Protein AF-A0A7W7ESN8-F1 (afdb_monomer_lite)

Radius of gyration: 16.11 Å; chains: 1; bounding box: 40×28×44 Å

Organism: NCBI:txid260085

Secondary structure (DSSP, 8-state):
-EEEETTSHHHHHHHHTEEEEEEEETTEEEEEEEEETTT--EEEEEEE-SSS-EEEEEEE-HHHHHHHHHH----STTSSHHHHHHHHHHHT-----SSTT-HHHHHHHHHHHHH-TT--HHHHHHHHTS-HHHHHHHHHS---

Sequence (144 aa):
MAVIGMGSQRDEEVLGSLDRVCDHGGRQWWLYLSRCINCQQFWMIAQEERVHDNYCMKRIDARVAAGIVTDAIWPEDFLDFASVLRLERESGQIAQFLDPNCHALVATAHDLSRERPDITFDEIGYLLGIIPSHAATLMALNPW

Foldseek 3Di:
DDKDAPPDPVVCVVVVQWDWDDALDDPLRQWGWIAGPPPRWIWIWGQDCQALRMIDIDTDDPVQVCCCVPPVDHDPQSPDVLNVLLVCLVVVSGDDDPPLQDLSLLLVLVVNCVVPVPDALPSSCSSRVHHSVSSVVSPPDDSD

Structure (mmCIF, N/CA/C/O backbone):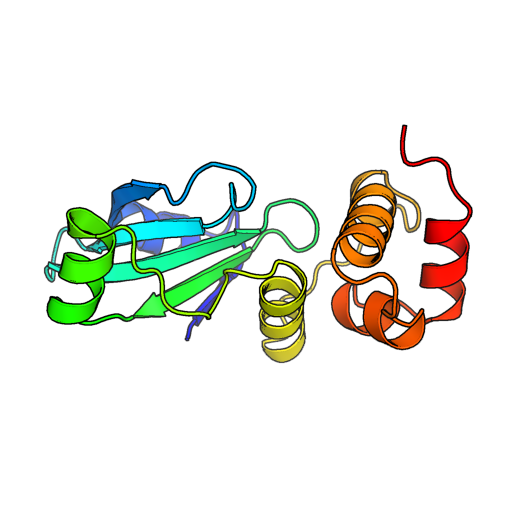
data_AF-A0A7W7ESN8-F1
#
_entry.id   AF-A0A7W7ESN8-F1
#
loop_
_atom_site.group_PDB
_atom_site.id
_atom_site.type_symbol
_atom_site.label_atom_id
_atom_site.label_alt_id
_atom_site.label_comp_id
_atom_site.label_asym_id
_atom_site.label_entity_id
_atom_site.label_seq_id
_atom_site.pdbx_PDB_ins_code
_atom_site.Cartn_x
_atom_site.Cartn_y
_atom_site.Cartn_z
_atom_site.occupancy
_atom_site.B_iso_or_equiv
_atom_site.auth_seq_id
_atom_site.auth_comp_id
_atom_site.auth_asym_id
_atom_site.auth_atom_id
_atom_site.pdbx_PDB_model_num
ATOM 1 N N . MET A 1 1 ? -8.286 10.588 2.677 1.00 88.62 1 MET A N 1
ATOM 2 C CA . MET A 1 1 ? -7.302 9.495 2.820 1.00 88.62 1 MET A CA 1
ATOM 3 C C . MET A 1 1 ? -6.000 10.089 3.318 1.00 88.62 1 MET A C 1
ATOM 5 O O . MET A 1 1 ? -5.842 11.301 3.220 1.00 88.62 1 MET A O 1
ATOM 9 N N . ALA A 1 2 ? -5.127 9.275 3.895 1.00 93.12 2 ALA A N 1
ATOM 10 C CA . ALA A 1 2 ? -3.784 9.676 4.297 1.00 93.12 2 ALA A CA 1
ATOM 11 C C . ALA A 1 2 ? -2.779 8.650 3.768 1.00 93.12 2 ALA A C 1
ATOM 13 O O . ALA A 1 2 ? -3.119 7.474 3.695 1.00 93.12 2 ALA A O 1
ATOM 14 N N . VAL A 1 3 ? -1.579 9.104 3.413 1.00 94.88 3 VAL A N 1
ATOM 15 C CA . VAL A 1 3 ? -0.439 8.246 3.071 1.00 94.88 3 VAL A CA 1
ATOM 16 C C . VAL A 1 3 ? 0.686 8.591 4.039 1.00 94.88 3 VAL A C 1
ATOM 18 O O . VAL A 1 3 ? 0.941 9.776 4.282 1.00 94.88 3 VAL A O 1
ATOM 21 N N . ILE A 1 4 ? 1.288 7.579 4.657 1.00 94.50 4 ILE A N 1
ATOM 22 C CA . ILE A 1 4 ? 2.356 7.733 5.647 1.00 94.50 4 ILE A CA 1
ATOM 23 C C . ILE A 1 4 ? 3.522 6.844 5.228 1.00 94.50 4 ILE A C 1
ATOM 25 O O . ILE A 1 4 ? 3.347 5.633 5.153 1.00 94.50 4 ILE A O 1
ATOM 29 N N . GLY A 1 5 ? 4.690 7.440 4.992 1.00 93.62 5 GLY A N 1
ATOM 30 C CA . GLY A 1 5 ? 5.912 6.687 4.713 1.00 93.62 5 GLY A CA 1
ATOM 31 C C . GLY A 1 5 ? 6.369 5.882 5.928 1.00 93.62 5 GLY A C 1
ATOM 32 O O . GLY A 1 5 ? 6.348 6.386 7.059 1.00 93.62 5 GLY A O 1
ATOM 33 N N . MET A 1 6 ? 6.768 4.642 5.676 1.00 94.19 6 MET A N 1
ATOM 34 C CA . MET A 1 6 ? 7.262 3.705 6.676 1.00 94.19 6 MET A CA 1
ATOM 35 C C . MET A 1 6 ? 8.614 4.140 7.246 1.00 94.19 6 MET A C 1
ATOM 37 O O . MET A 1 6 ? 9.413 4.799 6.577 1.00 94.19 6 MET A O 1
ATOM 41 N N . GLY A 1 7 ? 8.886 3.744 8.491 1.00 89.62 7 GLY A N 1
ATOM 42 C CA . GLY A 1 7 ? 10.175 3.975 9.149 1.00 89.62 7 GLY A CA 1
ATOM 43 C C . GLY A 1 7 ? 10.404 5.431 9.562 1.00 89.62 7 GLY A C 1
ATOM 44 O O . GLY A 1 7 ? 11.546 5.884 9.663 1.00 89.62 7 GLY A O 1
ATOM 45 N N . SER A 1 8 ? 9.325 6.182 9.788 1.00 87.06 8 SER A N 1
ATOM 46 C CA . SER A 1 8 ? 9.371 7.571 10.239 1.00 87.06 8 SER A CA 1
ATOM 47 C C . SER A 1 8 ? 8.800 7.664 11.648 1.00 87.06 8 SER A C 1
ATOM 49 O O . SER A 1 8 ? 7.828 7.010 11.956 1.00 87.06 8 SER A O 1
ATOM 51 N N . GLN A 1 9 ? 9.272 8.556 12.518 1.00 90.88 9 GLN A N 1
ATOM 52 C CA . GLN A 1 9 ? 8.662 8.680 13.860 1.00 90.88 9 GLN A CA 1
ATOM 53 C C . GLN A 1 9 ? 7.116 8.814 13.822 1.00 90.88 9 GLN A C 1
ATOM 55 O O . GLN A 1 9 ? 6.401 8.349 14.706 1.00 90.88 9 GLN A O 1
ATOM 60 N N . ARG A 1 10 ? 6.589 9.416 12.750 1.00 90.38 10 ARG A N 1
ATOM 61 C CA . ARG A 1 10 ? 5.156 9.555 12.516 1.00 90.38 10 ARG A CA 1
ATOM 62 C C . ARG A 1 10 ? 4.432 8.224 12.275 1.00 90.38 10 ARG A C 1
ATOM 64 O O . ARG A 1 10 ? 3.282 8.119 12.698 1.00 90.38 10 ARG A O 1
ATOM 71 N N . ASP A 1 11 ? 5.021 7.260 11.566 1.00 92.81 11 ASP A N 1
ATOM 72 C CA . ASP A 1 11 ? 4.358 5.971 11.325 1.00 92.81 11 ASP A CA 1
ATOM 73 C C . ASP A 1 11 ? 4.276 5.153 12.616 1.00 92.81 11 ASP A C 1
ATOM 75 O O . ASP A 1 11 ? 3.192 4.674 12.948 1.00 92.81 11 ASP A O 1
ATOM 79 N N . GLU A 1 12 ? 5.350 5.128 13.407 1.00 93.12 12 GLU A N 1
ATOM 80 C CA . GLU A 1 12 ? 5.374 4.524 14.744 1.00 93.12 12 GLU A CA 1
ATOM 81 C C . GLU A 1 12 ? 4.291 5.109 15.664 1.00 93.12 12 GLU A C 1
ATOM 83 O O . GLU A 1 12 ? 3.525 4.366 16.281 1.00 93.12 12 GLU A O 1
ATOM 88 N N . GLU A 1 13 ? 4.176 6.440 15.731 1.00 94.31 13 GLU A N 1
ATOM 89 C CA . GLU A 1 13 ? 3.173 7.121 16.559 1.00 94.31 13 GLU A CA 1
ATOM 90 C C . GLU A 1 13 ? 1.740 6.818 16.103 1.00 94.31 13 GLU A C 1
ATOM 92 O O . GLU A 1 13 ? 0.861 6.532 16.922 1.00 94.31 13 GLU A O 1
ATOM 97 N N . VAL A 1 14 ? 1.483 6.889 14.792 1.00 95.12 14 VAL A N 1
ATOM 98 C CA . VAL A 1 14 ? 0.140 6.662 14.251 1.00 95.12 14 VAL A CA 1
ATOM 99 C C . VAL A 1 14 ? -0.249 5.201 14.408 1.00 95.12 14 VAL A C 1
ATOM 101 O O . VAL A 1 14 ? -1.312 4.929 14.964 1.00 95.12 14 VAL A O 1
ATOM 104 N N . LEU A 1 15 ? 0.580 4.264 13.958 1.00 95.12 15 LEU A N 1
ATOM 105 C CA . LEU A 1 15 ? 0.253 2.840 13.980 1.00 95.12 15 LEU A CA 1
ATOM 106 C C . LEU A 1 15 ? 0.296 2.249 15.385 1.00 95.12 15 LEU A C 1
ATOM 108 O O . LEU A 1 15 ? -0.537 1.403 15.694 1.00 95.12 15 LEU A O 1
ATOM 112 N N . GLY A 1 16 ? 1.164 2.749 16.267 1.00 96.31 16 GLY A N 1
ATOM 113 C CA . GLY A 1 16 ? 1.171 2.377 17.683 1.00 96.31 16 GLY A CA 1
ATOM 114 C C . GLY A 1 16 ? -0.123 2.743 18.420 1.00 96.31 16 GLY A C 1
ATOM 115 O O . GLY A 1 16 ? -0.417 2.178 19.471 1.00 96.31 16 GLY A O 1
ATOM 116 N N . SER A 1 17 ? -0.933 3.652 17.865 1.00 97.06 17 SER A N 1
ATOM 117 C CA . SER A 1 17 ? -2.263 3.992 18.388 1.00 97.06 17 SER A CA 1
ATOM 118 C C . SER A 1 17 ? -3.399 3.114 17.841 1.00 97.06 17 SER A C 1
ATOM 120 O O . SER A 1 17 ? -4.568 3.351 18.170 1.00 97.06 17 SER A O 1
ATOM 122 N N . LEU A 1 18 ? -3.098 2.137 16.979 1.00 98.19 18 LEU A N 1
ATOM 123 C CA . LEU A 1 18 ? -4.082 1.325 16.266 1.00 98.19 18 LEU A CA 1
ATOM 124 C C . LEU A 1 18 ? -3.960 -0.158 16.630 1.00 98.19 18 LEU A C 1
ATOM 126 O O . LEU A 1 18 ? -2.927 -0.780 16.409 1.00 98.19 18 LEU A O 1
ATOM 130 N N . ASP A 1 19 ? -5.066 -0.755 17.065 1.00 98.19 19 ASP A N 1
ATOM 131 C CA . ASP A 1 19 ? -5.188 -2.206 17.184 1.00 98.19 19 ASP A CA 1
ATOM 132 C C . ASP A 1 19 ? -5.635 -2.800 15.846 1.00 98.19 19 ASP A C 1
ATOM 134 O O . ASP A 1 19 ? -6.626 -2.348 15.258 1.00 98.19 19 ASP A O 1
ATOM 138 N N . ARG A 1 20 ? -4.938 -3.840 15.376 1.00 97.56 20 ARG A N 1
ATOM 139 C CA . ARG A 1 20 ? -5.343 -4.624 14.199 1.00 97.56 20 ARG A CA 1
ATOM 140 C C . ARG A 1 20 ? -6.574 -5.462 14.553 1.00 97.56 20 ARG A C 1
ATOM 142 O O . ARG A 1 20 ? -6.560 -6.208 15.528 1.00 97.56 20 ARG A O 1
ATOM 149 N N . VAL A 1 21 ? -7.650 -5.300 13.786 1.00 97.88 21 VAL A N 1
ATOM 150 C CA . VAL A 1 21 ? -8.948 -5.957 14.020 1.00 97.88 21 VAL A CA 1
ATOM 151 C C . VAL A 1 21 ? -9.052 -7.237 13.204 1.00 97.88 21 VAL A C 1
ATOM 153 O O . VAL A 1 21 ? -9.335 -8.297 13.756 1.00 97.88 21 VAL A O 1
ATOM 156 N N . CYS A 1 22 ? -8.830 -7.141 11.895 1.00 97.38 22 CYS A N 1
ATOM 157 C CA . CYS A 1 22 ? -8.793 -8.292 11.005 1.00 97.38 22 CYS A CA 1
ATOM 158 C C . CYS A 1 22 ? -7.981 -7.989 9.747 1.00 97.38 22 CYS A C 1
ATOM 160 O O . CYS A 1 22 ? -7.865 -6.841 9.315 1.00 97.38 22 CYS A O 1
ATOM 162 N N . ASP A 1 23 ? -7.452 -9.050 9.155 1.00 96.88 23 ASP A N 1
ATOM 163 C CA . ASP A 1 23 ? -6.806 -9.030 7.851 1.00 96.88 23 ASP A CA 1
ATOM 164 C C . ASP A 1 23 ? -7.822 -9.317 6.757 1.00 96.88 23 ASP A C 1
ATOM 166 O O . ASP A 1 23 ? -8.734 -10.121 6.958 1.00 96.88 23 ASP A O 1
ATOM 170 N N . HIS A 1 24 ? -7.636 -8.723 5.578 1.00 95.50 24 HIS A N 1
ATOM 171 C CA . HIS A 1 24 ? -8.331 -9.212 4.392 1.00 95.50 24 HIS A CA 1
ATOM 172 C C . HIS A 1 24 ? -7.873 -10.644 4.075 1.00 95.50 24 HIS A C 1
ATOM 174 O O . HIS A 1 24 ? -8.685 -11.535 3.827 1.00 95.50 24 HIS A O 1
ATOM 180 N N . GLY A 1 25 ? -6.556 -10.874 4.114 1.00 85.44 25 GLY A N 1
ATOM 181 C CA . GLY A 1 25 ? -5.943 -12.158 3.784 1.00 85.44 25 GLY A CA 1
ATOM 182 C C . GLY A 1 25 ? -6.051 -12.517 2.297 1.00 85.44 25 GLY A C 1
ATOM 183 O O . GLY A 1 25 ? -6.464 -11.719 1.452 1.00 85.44 25 GLY A O 1
ATOM 184 N N . GLY A 1 26 ? -5.657 -13.747 1.959 1.00 86.81 26 GLY A N 1
ATOM 185 C CA . GLY A 1 26 ? -5.689 -14.240 0.582 1.00 86.81 26 GLY A CA 1
ATOM 186 C C . GLY A 1 26 ? -4.686 -13.521 -0.322 1.00 86.81 26 GLY A C 1
ATOM 187 O O . GLY A 1 26 ? -3.498 -13.468 -0.015 1.00 86.81 26 GLY A O 1
ATOM 188 N N . ARG A 1 27 ? -5.159 -13.010 -1.465 1.00 86.06 27 ARG A N 1
ATOM 189 C CA . ARG A 1 27 ? -4.308 -12.321 -2.449 1.00 86.06 27 ARG A CA 1
ATOM 190 C C . ARG A 1 27 ? -4.021 -10.866 -2.078 1.00 86.06 27 ARG A C 1
ATOM 192 O O . ARG A 1 27 ? -2.984 -10.361 -2.482 1.00 86.06 27 ARG A O 1
ATOM 199 N N . GLN A 1 28 ? -4.886 -10.237 -1.284 1.00 92.12 28 GLN A N 1
ATOM 200 C CA . GLN A 1 28 ? -4.744 -8.862 -0.800 1.00 92.12 28 GLN A CA 1
ATOM 201 C C . GLN A 1 28 ? -4.056 -8.845 0.571 1.00 92.12 28 GLN A C 1
ATOM 203 O O . GLN A 1 28 ? -4.599 -8.362 1.563 1.00 92.12 28 GLN A O 1
ATOM 208 N N . TRP A 1 29 ? -2.855 -9.418 0.641 1.00 88.94 29 TRP A N 1
ATOM 209 C CA . TRP A 1 29 ? -2.076 -9.532 1.882 1.00 88.94 29 TRP A CA 1
ATOM 210 C C . TRP A 1 29 ? -1.711 -8.170 2.498 1.00 88.94 29 TRP A C 1
ATOM 212 O O . TRP A 1 29 ? -1.457 -8.088 3.696 1.00 88.94 29 TRP A O 1
ATOM 222 N N . TRP A 1 30 ? -1.731 -7.106 1.694 1.00 94.50 30 TRP A N 1
ATOM 223 C CA . TRP A 1 30 ? -1.460 -5.732 2.113 1.00 94.50 30 TRP A CA 1
ATOM 224 C C . TRP A 1 30 ? -2.623 -5.075 2.870 1.00 94.50 30 TRP A C 1
ATOM 226 O O . TRP A 1 30 ? -2.416 -4.049 3.510 1.00 94.50 30 TRP A O 1
ATOM 236 N N . LEU A 1 31 ? -3.848 -5.608 2.789 1.00 97.50 31 LEU A N 1
ATOM 237 C CA . LEU A 1 31 ? -5.059 -4.929 3.258 1.00 97.50 31 LEU A CA 1
ATOM 238 C C . LEU A 1 31 ? -5.543 -5.462 4.611 1.00 97.50 31 LEU A C 1
ATOM 240 O O . LEU A 1 31 ? -5.735 -6.665 4.800 1.00 97.50 31 LEU A O 1
ATOM 244 N N . TYR A 1 32 ? -5.804 -4.552 5.547 1.00 98.12 32 TYR A N 1
ATOM 245 C CA . TYR A 1 32 ? -6.354 -4.885 6.858 1.00 98.12 32 TYR A CA 1
ATOM 246 C C . TYR A 1 32 ? -7.217 -3.763 7.447 1.00 98.12 32 TYR A C 1
ATOM 248 O O . TYR A 1 32 ? -7.211 -2.611 7.002 1.00 98.12 32 TYR A O 1
ATOM 256 N N . LEU A 1 33 ? -7.991 -4.127 8.467 1.00 98.50 33 LEU A N 1
ATOM 257 C CA . LEU A 1 33 ? -8.807 -3.234 9.274 1.00 98.50 33 LEU A CA 1
ATOM 258 C C . LEU A 1 33 ? -8.130 -3.028 10.627 1.00 98.50 33 LEU A C 1
ATOM 260 O O . LEU A 1 33 ? -7.783 -3.992 11.311 1.00 98.50 33 LEU A O 1
ATOM 264 N N . SER A 1 34 ? -8.050 -1.775 11.058 1.00 98.62 34 SER A N 1
ATOM 265 C CA . SER A 1 34 ? -7.610 -1.403 12.399 1.00 98.62 34 SER A CA 1
ATOM 266 C C . SER A 1 34 ? -8.587 -0.459 13.087 1.00 98.62 34 SER A C 1
ATOM 268 O O . SER A 1 34 ? -9.419 0.199 12.456 1.00 98.62 34 SER A O 1
ATOM 270 N N . ARG A 1 35 ? -8.466 -0.360 14.410 1.00 98.50 35 ARG A N 1
ATOM 271 C CA . ARG A 1 35 ? -9.239 0.552 15.252 1.00 98.50 35 ARG A CA 1
ATOM 272 C C . ARG A 1 35 ? -8.313 1.318 16.185 1.00 98.50 35 ARG A C 1
ATOM 274 O O . ARG A 1 35 ? -7.485 0.725 16.862 1.00 98.50 35 ARG A O 1
ATOM 281 N N . CYS A 1 36 ? -8.486 2.633 16.262 1.00 98.06 36 CYS A N 1
ATOM 282 C CA . CYS A 1 36 ? -7.721 3.453 17.194 1.00 98.06 36 CYS A CA 1
ATOM 283 C C . CYS A 1 36 ? -8.096 3.147 18.646 1.00 98.06 36 CYS A C 1
ATOM 285 O O . CYS A 1 36 ? -9.274 3.193 19.006 1.00 98.06 36 CYS A O 1
ATOM 287 N N . ILE A 1 37 ? -7.094 2.906 19.489 1.00 97.94 37 ILE A N 1
ATOM 288 C CA . ILE A 1 37 ? -7.285 2.562 20.902 1.00 97.94 37 ILE A CA 1
ATOM 289 C C . ILE A 1 37 ? -7.850 3.739 21.708 1.00 97.94 37 ILE A C 1
ATOM 291 O O . ILE A 1 37 ? -8.645 3.542 22.625 1.00 97.94 37 ILE A O 1
ATOM 295 N N . ASN A 1 38 ? -7.518 4.977 21.328 1.00 96.69 38 ASN A N 1
ATOM 296 C CA . ASN A 1 38 ? -7.938 6.175 22.055 1.00 96.69 38 ASN A CA 1
ATOM 297 C C . ASN A 1 38 ? -9.341 6.645 21.655 1.00 96.69 38 ASN A C 1
ATOM 299 O O . ASN A 1 38 ? -10.176 6.894 22.520 1.00 96.69 38 ASN A O 1
ATOM 303 N N . CYS A 1 39 ? -9.610 6.790 20.352 1.00 96.69 39 CYS A N 1
ATOM 304 C CA . CYS A 1 39 ? -10.857 7.393 19.862 1.00 96.69 39 CYS A CA 1
ATOM 305 C C . CYS A 1 39 ? -11.837 6.399 19.229 1.00 96.69 39 CYS A C 1
ATOM 307 O O . CYS A 1 39 ? -12.907 6.810 18.788 1.00 96.69 39 CYS A O 1
ATOM 309 N N . GLN A 1 40 ? -11.487 5.109 19.167 1.00 97.81 40 GLN A N 1
ATOM 310 C CA . GLN A 1 40 ? -12.313 4.036 18.596 1.00 97.81 40 GLN A CA 1
ATOM 311 C C . GLN A 1 40 ? -12.633 4.196 17.097 1.00 97.81 40 GLN A C 1
ATOM 313 O O . GLN A 1 40 ? -13.458 3.466 16.553 1.00 97.81 40 GLN A O 1
ATOM 318 N N . GLN A 1 41 ? -11.957 5.117 16.403 1.00 98.19 41 GLN A N 1
ATOM 319 C CA . GLN A 1 41 ? -12.092 5.307 14.962 1.00 98.19 41 GLN A CA 1
ATOM 320 C C . GLN A 1 41 ? -11.544 4.096 14.196 1.00 98.19 41 GLN A C 1
ATOM 322 O O . GLN A 1 41 ? -10.396 3.703 14.404 1.00 98.19 41 GLN A O 1
ATOM 327 N N . PHE A 1 42 ? -12.337 3.562 13.265 1.00 98.56 42 PHE A N 1
ATOM 328 C CA . PHE A 1 42 ? -11.911 2.511 12.343 1.00 98.56 42 PHE A CA 1
ATOM 329 C C . PHE A 1 42 ? -11.154 3.068 11.137 1.00 98.56 42 PHE A C 1
ATOM 331 O O . PHE A 1 42 ? -11.485 4.136 10.602 1.00 98.56 42 PHE A O 1
ATOM 338 N N . TRP A 1 43 ? -10.156 2.307 10.707 1.00 98.44 43 TRP A N 1
ATOM 339 C CA . TRP A 1 43 ? -9.290 2.605 9.580 1.00 98.44 43 TRP A CA 1
ATOM 340 C C . TRP A 1 43 ? -9.101 1.356 8.738 1.00 98.44 43 TRP A C 1
ATOM 342 O O . TRP A 1 43 ? -8.695 0.318 9.247 1.00 98.44 43 TRP A O 1
ATOM 352 N N . MET A 1 44 ? -9.360 1.484 7.446 1.00 98.12 44 MET A N 1
ATOM 353 C CA . MET A 1 44 ? -8.878 0.536 6.458 1.00 98.12 44 MET A CA 1
ATOM 354 C C . MET A 1 44 ? -7.465 0.955 6.055 1.00 98.12 44 MET A C 1
ATOM 356 O O . MET A 1 44 ? -7.231 2.147 5.817 1.00 98.12 44 MET A O 1
ATOM 360 N N . ILE A 1 45 ? -6.534 0.007 6.034 1.00 98.25 45 ILE A N 1
ATOM 361 C CA . ILE A 1 45 ? -5.114 0.275 5.812 1.00 98.25 45 ILE A CA 1
ATOM 362 C C . ILE A 1 45 ? -4.577 -0.693 4.763 1.00 98.25 45 ILE A C 1
ATOM 364 O O . ILE A 1 45 ? -4.733 -1.904 4.901 1.00 98.25 45 ILE A O 1
ATOM 368 N N . ALA A 1 46 ? -3.946 -0.139 3.731 1.00 97.56 46 ALA A N 1
ATOM 369 C CA . ALA A 1 46 ? -3.058 -0.863 2.837 1.00 97.56 46 ALA A CA 1
ATOM 370 C C . ALA A 1 46 ? -1.606 -0.602 3.244 1.00 97.56 46 ALA A C 1
ATOM 372 O O . ALA A 1 46 ? -1.183 0.552 3.307 1.00 97.56 46 ALA A O 1
ATOM 373 N N . GLN A 1 47 ? -0.876 -1.673 3.532 1.00 96.25 47 GLN A N 1
ATOM 374 C CA . GLN A 1 47 ? 0.560 -1.684 3.791 1.00 96.25 47 GLN A CA 1
ATOM 375 C C . GLN A 1 47 ? 1.286 -2.072 2.504 1.00 96.25 47 GLN A C 1
ATOM 377 O O . GLN A 1 47 ? 1.308 -3.241 2.122 1.00 96.25 47 GLN A O 1
ATOM 382 N N . GLU A 1 48 ? 1.852 -1.081 1.827 1.00 94.50 48 GLU A N 1
ATOM 383 C CA . GLU A 1 48 ? 2.684 -1.260 0.643 1.00 94.50 48 GLU A CA 1
ATOM 384 C C . GLU A 1 48 ? 4.151 -1.212 1.083 1.00 94.50 48 GLU A C 1
ATOM 386 O O . GLU A 1 48 ? 4.682 -0.153 1.379 1.00 94.50 48 GLU A O 1
ATOM 391 N N . GLU A 1 49 ? 4.790 -2.373 1.198 1.00 92.25 49 GLU A N 1
ATOM 392 C CA . GLU A 1 49 ? 6.179 -2.519 1.681 1.00 92.25 49 GLU A CA 1
ATOM 393 C C . GLU A 1 49 ? 7.126 -3.056 0.598 1.00 92.25 49 GLU A C 1
ATOM 395 O O . GLU A 1 49 ? 8.179 -3.628 0.885 1.00 92.25 49 GLU A O 1
ATOM 400 N N . ARG A 1 50 ? 6.697 -3.002 -0.667 1.00 90.94 50 ARG A N 1
ATOM 401 C CA . ARG A 1 50 ? 7.449 -3.572 -1.783 1.00 90.94 50 ARG A CA 1
ATOM 402 C C . ARG A 1 50 ? 8.095 -2.483 -2.623 1.00 90.94 50 ARG A C 1
ATOM 404 O O . ARG A 1 50 ? 9.223 -2.681 -3.070 1.00 90.94 50 ARG A O 1
ATOM 411 N N . VAL A 1 51 ? 7.395 -1.382 -2.890 1.00 92.94 51 VAL A N 1
ATOM 412 C CA . VAL A 1 51 ? 7.840 -0.375 -3.859 1.00 92.94 51 VAL A CA 1
ATOM 413 C C . VA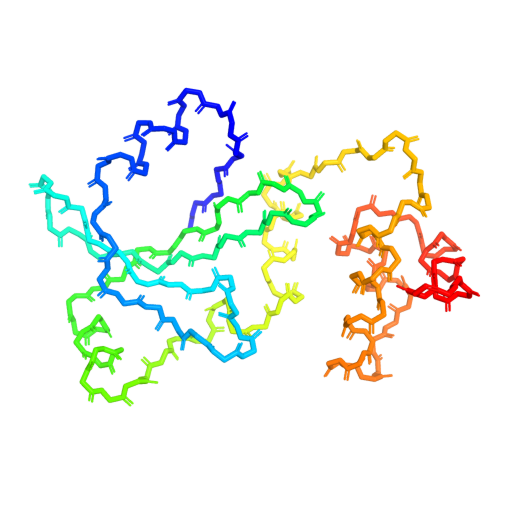L A 1 51 ? 8.161 0.964 -3.208 1.00 92.94 51 VAL A C 1
ATOM 415 O O . VAL A 1 51 ? 9.229 1.523 -3.441 1.00 92.94 51 VAL A O 1
ATOM 418 N N . HIS A 1 52 ? 7.233 1.530 -2.459 1.00 93.00 52 HIS A N 1
ATOM 419 C CA . HIS A 1 52 ? 7.316 2.882 -1.931 1.00 93.00 52 HIS A CA 1
ATOM 420 C C . HIS A 1 52 ? 7.369 2.941 -0.407 1.00 93.00 52 HIS A C 1
ATOM 422 O O . HIS A 1 52 ? 7.644 4.022 0.112 1.00 93.00 52 HIS A O 1
ATOM 428 N N . ASP A 1 53 ? 7.177 1.810 0.278 1.00 93.81 53 ASP A N 1
ATOM 429 C CA . ASP A 1 53 ? 7.245 1.702 1.736 1.00 93.81 53 ASP A CA 1
ATOM 430 C C . ASP A 1 53 ? 6.276 2.696 2.394 1.00 93.81 53 ASP A C 1
ATOM 432 O O . ASP A 1 53 ? 6.669 3.627 3.098 1.00 93.81 53 ASP A O 1
ATOM 436 N N . ASN A 1 54 ? 4.979 2.519 2.140 1.00 96.19 54 ASN A N 1
ATOM 437 C CA . ASN A 1 54 ? 3.908 3.411 2.571 1.00 96.19 54 ASN A CA 1
ATOM 438 C C . ASN A 1 54 ? 2.714 2.682 3.204 1.00 96.19 54 ASN A C 1
ATOM 440 O O . ASN A 1 54 ? 2.278 1.611 2.786 1.00 96.19 54 ASN A O 1
ATOM 444 N N . TYR A 1 55 ? 2.082 3.353 4.164 1.00 97.12 55 TYR A N 1
ATOM 445 C CA . TYR A 1 55 ? 0.741 3.030 4.634 1.00 97.12 55 TYR A CA 1
ATOM 446 C C . TYR A 1 55 ? -0.287 3.955 3.990 1.00 97.12 55 TYR A C 1
ATOM 448 O O . TYR A 1 55 ? -0.341 5.154 4.281 1.00 97.12 55 TYR A O 1
ATOM 456 N N . CYS A 1 56 ? -1.170 3.388 3.176 1.00 97.31 56 CYS A N 1
ATOM 457 C CA . CYS A 1 56 ? -2.347 4.060 2.648 1.00 97.31 56 CYS A CA 1
ATOM 458 C C . CYS A 1 56 ? -3.543 3.844 3.585 1.00 97.31 56 CYS A C 1
ATOM 460 O O . CYS A 1 56 ? -3.981 2.722 3.815 1.00 97.31 56 CYS A O 1
ATOM 462 N N . MET A 1 57 ? -4.109 4.925 4.124 1.00 97.25 57 MET A N 1
ATOM 463 C CA . MET A 1 57 ? -5.122 4.872 5.179 1.00 97.25 57 MET A CA 1
ATOM 464 C C . MET A 1 57 ? -6.429 5.560 4.778 1.00 97.25 57 MET A C 1
ATOM 466 O O . MET A 1 57 ? -6.468 6.733 4.371 1.00 97.25 57 MET A O 1
ATOM 470 N N . LYS A 1 58 ? -7.542 4.858 4.995 1.00 97.62 58 LYS A N 1
ATOM 471 C CA . LYS A 1 58 ? -8.899 5.378 4.820 1.00 97.62 58 LYS A CA 1
ATOM 472 C C . LYS A 1 58 ? -9.691 5.251 6.114 1.00 97.62 58 LYS A C 1
ATOM 474 O O . LYS A 1 58 ? -9.881 4.166 6.651 1.00 97.62 58 LYS A O 1
ATOM 479 N N . ARG A 1 59 ? -10.192 6.385 6.601 1.00 97.56 59 ARG A N 1
ATOM 480 C CA . ARG A 1 59 ? -1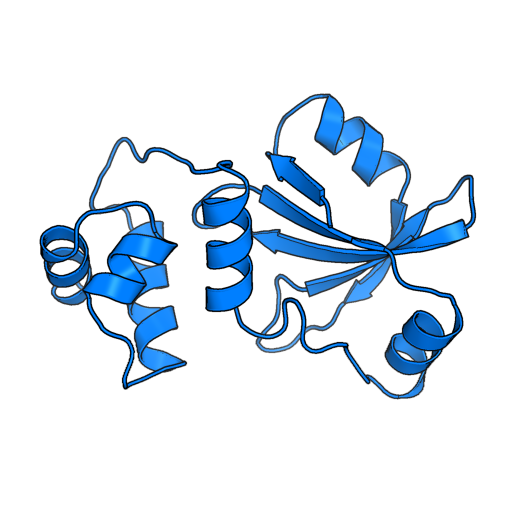1.136 6.419 7.717 1.00 97.56 59 ARG A CA 1
ATOM 481 C C . ARG A 1 59 ? -12.467 5.827 7.258 1.00 97.56 59 ARG A C 1
ATOM 483 O O . ARG A 1 59 ? -12.987 6.267 6.234 1.00 97.56 59 ARG A O 1
ATOM 490 N N . ILE A 1 60 ? -13.017 4.891 8.021 1.00 98.12 60 ILE A N 1
ATOM 491 C CA . ILE A 1 60 ? -14.324 4.279 7.745 1.00 98.12 60 ILE A CA 1
ATOM 492 C C . ILE A 1 60 ? -15.205 4.327 8.992 1.00 98.12 60 ILE A C 1
ATOM 494 O O . ILE A 1 60 ? -14.704 4.388 10.114 1.00 98.12 60 ILE A O 1
ATOM 498 N N . ASP A 1 61 ? -16.520 4.366 8.813 1.00 98.06 61 ASP A N 1
ATOM 499 C CA . ASP A 1 61 ? -17.441 4.375 9.947 1.00 98.06 61 ASP A CA 1
ATOM 500 C C . ASP A 1 61 ? -17.658 2.964 10.527 1.00 98.06 61 ASP A C 1
ATOM 502 O O . ASP A 1 61 ? -17.229 1.950 9.970 1.00 98.06 61 ASP A O 1
ATOM 506 N N . ALA A 1 62 ? -18.335 2.905 11.675 1.00 97.75 62 ALA A N 1
ATOM 507 C CA . ALA A 1 62 ? -18.616 1.650 12.364 1.00 97.75 62 ALA A CA 1
ATOM 508 C C . ALA A 1 62 ? -19.538 0.708 11.567 1.00 97.75 62 ALA A C 1
ATOM 510 O O . ALA A 1 62 ? -19.464 -0.503 11.756 1.00 97.75 62 ALA A O 1
ATOM 511 N N . ARG A 1 63 ? -20.394 1.234 10.678 1.00 97.94 63 ARG A N 1
ATOM 512 C CA . ARG A 1 63 ? -21.284 0.418 9.840 1.00 97.94 63 ARG A CA 1
ATOM 513 C C . ARG A 1 63 ? -20.482 -0.308 8.764 1.00 97.94 63 ARG A C 1
ATOM 515 O O . ARG A 1 63 ? -20.700 -1.496 8.555 1.00 97.94 63 ARG A O 1
ATOM 522 N N . VAL A 1 64 ? -19.554 0.389 8.111 1.00 98.12 64 VAL A N 1
ATOM 523 C CA . VAL A 1 64 ? -18.638 -0.206 7.130 1.00 98.12 64 VAL A CA 1
ATOM 524 C C . VAL A 1 64 ? -17.730 -1.230 7.808 1.00 98.12 64 VAL A C 1
ATOM 526 O O . VAL A 1 64 ? -17.616 -2.352 7.326 1.00 98.12 64 VAL A O 1
ATOM 529 N N . ALA A 1 65 ? -17.145 -0.887 8.960 1.00 98.19 65 ALA A N 1
ATOM 530 C CA . ALA A 1 65 ? -16.306 -1.814 9.719 1.00 98.19 65 ALA A CA 1
ATOM 531 C C . ALA A 1 65 ? -17.068 -3.079 10.147 1.00 98.19 65 ALA A C 1
ATOM 533 O O . ALA A 1 65 ? -16.523 -4.176 10.058 1.00 98.19 65 ALA A O 1
ATOM 534 N N . ALA A 1 66 ? -18.332 -2.941 10.564 1.00 98.00 66 ALA A N 1
ATOM 535 C CA . ALA A 1 66 ? -19.173 -4.089 10.880 1.00 98.00 66 ALA A CA 1
ATOM 536 C C . ALA A 1 66 ? -19.331 -5.013 9.666 1.00 98.00 66 ALA A C 1
ATOM 538 O O . ALA A 1 66 ? -19.052 -6.195 9.805 1.00 98.00 66 ALA A O 1
ATOM 539 N N . GLY A 1 67 ? -19.662 -4.481 8.482 1.00 97.94 67 GLY A N 1
ATOM 540 C CA . GLY A 1 67 ? -19.798 -5.283 7.257 1.00 97.94 67 GLY A CA 1
ATOM 541 C C . GLY A 1 67 ? -18.512 -6.006 6.834 1.00 97.94 67 GLY A C 1
ATOM 542 O O . GLY A 1 67 ? -18.575 -7.136 6.352 1.00 97.94 67 GLY A O 1
ATOM 543 N N . ILE A 1 68 ? -17.341 -5.407 7.074 1.00 97.50 68 ILE A N 1
ATOM 544 C CA . ILE A 1 68 ? -16.050 -6.087 6.878 1.00 97.50 68 ILE A CA 1
ATOM 545 C C . ILE A 1 68 ? -15.933 -7.289 7.823 1.00 97.50 68 ILE A C 1
ATOM 547 O O . ILE A 1 68 ? -15.597 -8.388 7.392 1.00 97.50 68 ILE A O 1
ATOM 551 N N . VAL A 1 69 ? -16.213 -7.094 9.113 1.00 97.44 69 VAL A N 1
ATOM 552 C CA . VAL A 1 69 ? -16.012 -8.126 10.141 1.00 97.44 69 VAL A CA 1
ATOM 553 C C . VAL A 1 69 ? -17.044 -9.250 10.044 1.00 97.44 69 VAL A C 1
ATOM 555 O O . VAL A 1 69 ? -16.695 -10.411 10.244 1.00 97.44 69 VAL A O 1
ATOM 558 N N . THR A 1 70 ? -18.309 -8.927 9.773 1.00 97.19 70 THR A N 1
ATOM 559 C CA . THR A 1 70 ? -19.404 -9.907 9.781 1.00 97.19 70 THR A CA 1
ATOM 560 C C . THR A 1 70 ? -19.558 -10.624 8.454 1.00 97.19 70 THR A C 1
ATOM 562 O O . THR A 1 70 ? -19.812 -11.826 8.446 1.00 97.19 70 THR A O 1
ATOM 565 N N . ASP A 1 71 ? -19.386 -9.901 7.348 1.00 96.62 71 ASP A N 1
ATOM 566 C CA . ASP A 1 71 ? -19.775 -10.372 6.018 1.00 96.62 71 ASP A CA 1
ATOM 567 C C . ASP A 1 71 ? -18.604 -10.398 5.025 1.00 96.62 71 ASP A C 1
ATOM 569 O O . ASP A 1 71 ? -18.801 -10.735 3.858 1.00 96.62 71 ASP A O 1
ATOM 573 N N . ALA A 1 72 ? -17.387 -10.043 5.463 1.00 94.50 72 ALA A N 1
ATOM 574 C CA . ALA A 1 72 ? -16.207 -9.894 4.607 1.00 94.50 72 ALA A CA 1
ATOM 575 C C . ALA A 1 72 ? -16.433 -8.930 3.423 1.00 94.50 72 ALA A C 1
ATOM 577 O O . ALA A 1 72 ? -15.844 -9.089 2.353 1.00 94.50 72 ALA A O 1
ATOM 578 N N . ILE A 1 73 ? -17.284 -7.914 3.609 1.00 95.69 73 ILE A N 1
ATOM 579 C CA . ILE A 1 73 ? -17.578 -6.907 2.585 1.00 95.69 73 ILE A CA 1
ATOM 580 C C . ILE A 1 73 ? -16.590 -5.752 2.729 1.00 95.69 73 ILE A C 1
ATOM 582 O O . ILE A 1 73 ? -16.783 -4.843 3.539 1.00 95.69 73 ILE A O 1
ATOM 586 N N . TRP A 1 74 ? -15.537 -5.784 1.919 1.00 95.88 74 TRP A N 1
ATOM 587 C CA . TRP A 1 74 ? -14.532 -4.729 1.859 1.00 95.88 74 TRP A CA 1
ATOM 588 C C . TRP A 1 74 ? -14.930 -3.637 0.857 1.00 95.88 74 TRP A C 1
ATOM 590 O O . TRP A 1 74 ? -15.370 -3.958 -0.250 1.00 95.88 74 TRP A O 1
ATOM 600 N N . PRO A 1 75 ? -14.786 -2.347 1.214 1.00 94.50 75 PRO A N 1
ATOM 601 C CA . PRO A 1 75 ? -14.838 -1.263 0.239 1.00 94.50 75 PRO A CA 1
ATOM 602 C C . PRO A 1 75 ? -13.823 -1.477 -0.888 1.00 94.50 75 PRO A C 1
ATOM 604 O O . PRO A 1 75 ? -12.775 -2.072 -0.667 1.00 94.50 75 PRO A O 1
ATOM 607 N N . GLU A 1 76 ? -14.119 -0.951 -2.077 1.00 94.00 76 GLU A N 1
ATOM 608 C CA . GLU A 1 76 ? -13.276 -1.151 -3.265 1.00 94.00 76 GLU A CA 1
ATOM 609 C C . GLU A 1 76 ? -11.884 -0.519 -3.146 1.00 94.00 76 GLU A C 1
ATOM 611 O O . GLU A 1 76 ? -10.941 -0.975 -3.797 1.00 94.00 76 GLU A O 1
ATOM 616 N N . ASP A 1 77 ? -11.730 0.523 -2.320 1.00 93.50 77 ASP A N 1
ATOM 617 C CA . ASP A 1 77 ? -10.422 1.126 -2.101 1.00 93.50 77 ASP A CA 1
ATOM 618 C C . ASP A 1 77 ? -9.454 0.071 -1.558 1.00 93.50 77 ASP A C 1
ATOM 620 O O . ASP A 1 77 ? -9.781 -0.681 -0.644 1.00 93.50 77 ASP A O 1
ATOM 624 N N . PHE A 1 78 ? -8.240 0.061 -2.103 1.00 94.56 78 PHE A N 1
ATOM 625 C CA . PHE A 1 78 ? -7.167 -0.863 -1.735 1.00 94.56 78 PHE A CA 1
ATOM 626 C C . PHE A 1 78 ? -7.363 -2.340 -2.115 1.00 94.56 78 PHE A C 1
ATOM 628 O O . PHE A 1 78 ? -6.451 -3.124 -1.858 1.00 94.56 78 PHE A O 1
ATOM 635 N N . LEU A 1 79 ? -8.475 -2.750 -2.740 1.00 93.62 79 LEU A N 1
ATOM 636 C CA . LEU A 1 79 ? -8.627 -4.144 -3.199 1.00 93.62 79 LEU A CA 1
ATOM 637 C C . LEU A 1 79 ? -7.673 -4.506 -4.342 1.00 93.62 79 LEU A C 1
ATOM 639 O O . LEU A 1 79 ? -7.255 -5.657 -4.468 1.00 93.62 79 LEU A O 1
ATOM 643 N N . ASP A 1 80 ? -7.347 -3.518 -5.167 1.00 92.69 80 ASP A N 1
ATOM 644 C CA . ASP A 1 80 ? -6.440 -3.623 -6.303 1.00 92.69 80 ASP A CA 1
ATOM 645 C C . ASP A 1 80 ? -5.106 -2.945 -5.974 1.00 92.69 80 ASP A C 1
ATOM 647 O O . ASP A 1 80 ? -5.072 -1.793 -5.526 1.00 92.69 80 ASP A O 1
ATOM 651 N N . PHE A 1 81 ? -4.000 -3.655 -6.205 1.00 94.00 81 PHE A N 1
ATOM 652 C CA . PHE A 1 81 ? -2.670 -3.160 -5.857 1.00 94.00 81 PHE A CA 1
ATOM 653 C C . PHE A 1 81 ? -2.269 -1.952 -6.714 1.00 94.00 81 PHE A C 1
ATOM 655 O O . PHE A 1 81 ? -1.653 -1.010 -6.216 1.00 94.00 81 PHE A O 1
ATOM 662 N N . ALA A 1 82 ? -2.699 -1.907 -7.982 1.00 95.00 82 ALA A N 1
ATOM 663 C CA . ALA A 1 82 ? -2.454 -0.759 -8.854 1.00 95.00 82 ALA A CA 1
ATOM 664 C C . ALA A 1 82 ? -3.113 0.520 -8.310 1.00 95.00 82 ALA A C 1
ATOM 666 O O . ALA A 1 82 ? -2.559 1.613 -8.421 1.00 95.00 82 ALA A O 1
ATOM 667 N N . SER A 1 83 ? -4.280 0.395 -7.683 1.00 94.06 83 SER A N 1
ATOM 668 C CA . SER A 1 83 ? -4.971 1.509 -7.038 1.00 94.06 83 SER A CA 1
ATOM 669 C C . SER A 1 83 ? -4.230 2.016 -5.796 1.00 94.06 83 SER A C 1
ATOM 671 O O . SER A 1 83 ? -4.211 3.225 -5.572 1.00 94.06 83 SER A O 1
ATOM 673 N N . VAL A 1 84 ? -3.569 1.137 -5.030 1.00 95.75 84 VAL A N 1
ATOM 674 C CA . VAL A 1 84 ? -2.693 1.532 -3.907 1.00 95.75 84 VAL A CA 1
ATOM 675 C C . VAL A 1 84 ? -1.501 2.344 -4.423 1.00 95.75 84 VAL A C 1
ATOM 677 O O . VAL A 1 84 ? -1.326 3.492 -4.017 1.00 95.75 84 VAL A O 1
ATOM 680 N N . LEU A 1 85 ? -0.767 1.816 -5.409 1.00 96.19 85 LEU A N 1
ATOM 681 C CA . LEU A 1 85 ? 0.381 2.507 -6.014 1.00 96.19 85 LEU A CA 1
ATOM 682 C C . LEU A 1 85 ? -0.009 3.858 -6.634 1.00 96.19 85 LEU A C 1
ATOM 684 O O . LEU A 1 85 ? 0.718 4.846 -6.523 1.00 96.19 85 LEU A O 1
ATOM 688 N N . ARG A 1 86 ? -1.191 3.939 -7.260 1.00 95.44 86 ARG A N 1
ATOM 689 C CA . ARG A 1 86 ? -1.715 5.202 -7.798 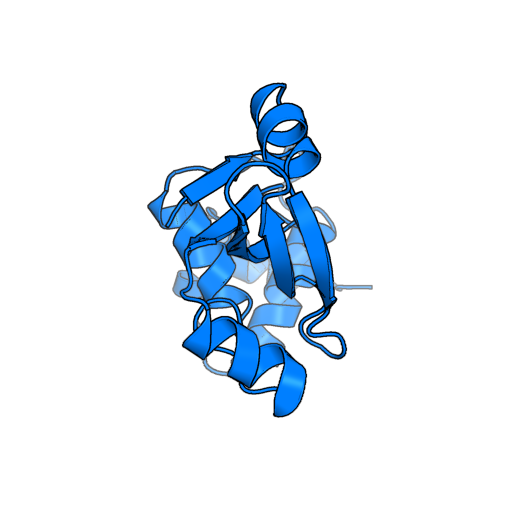1.00 95.44 86 ARG A CA 1
ATOM 690 C C . ARG A 1 86 ? -1.891 6.250 -6.702 1.00 95.44 86 ARG A C 1
ATOM 692 O O . ARG A 1 86 ? -1.520 7.400 -6.910 1.00 95.44 86 ARG A O 1
ATOM 699 N N . LEU A 1 87 ? -2.442 5.872 -5.552 1.00 95.19 87 LEU A N 1
ATOM 700 C CA . LEU A 1 87 ? -2.659 6.802 -4.443 1.00 95.19 87 LEU A CA 1
ATOM 701 C C . LEU A 1 87 ? -1.341 7.324 -3.871 1.00 95.19 87 LEU A C 1
ATOM 703 O O . LEU A 1 87 ? -1.218 8.515 -3.585 1.00 95.19 87 LEU A O 1
ATOM 707 N N . GLU A 1 88 ? -0.342 6.457 -3.745 1.00 95.19 88 GLU A N 1
ATOM 708 C CA . GLU A 1 88 ? 1.006 6.831 -3.310 1.00 95.19 88 GLU A CA 1
ATOM 709 C C . GLU A 1 88 ? 1.639 7.814 -4.290 1.00 95.19 88 GLU A C 1
ATOM 711 O O . GLU A 1 88 ? 2.082 8.897 -3.890 1.00 95.19 88 GLU A O 1
ATOM 716 N N . ARG A 1 89 ? 1.547 7.509 -5.588 1.00 94.19 89 ARG A N 1
ATOM 717 C CA . ARG A 1 89 ? 1.977 8.392 -6.671 1.00 94.19 89 ARG A CA 1
ATOM 718 C C . ARG A 1 89 ? 1.305 9.764 -6.611 1.00 94.19 89 ARG A C 1
ATOM 720 O O . ARG A 1 89 ? 1.995 10.780 -6.671 1.00 94.19 89 ARG A O 1
ATOM 727 N N . GLU A 1 90 ? -0.018 9.805 -6.478 1.00 94.25 90 GLU A N 1
ATOM 728 C CA . GLU A 1 90 ? -0.808 11.042 -6.403 1.00 94.25 90 GLU A CA 1
ATOM 729 C C . GLU A 1 90 ? -0.509 11.854 -5.133 1.00 94.25 90 GLU A C 1
ATOM 731 O O . GLU A 1 90 ? -0.548 13.084 -5.157 1.00 94.25 90 GLU A O 1
ATOM 736 N N . SER A 1 91 ? -0.157 11.183 -4.032 1.00 92.62 91 SER A N 1
ATOM 737 C CA . SER A 1 91 ? 0.275 11.823 -2.782 1.00 92.62 91 SER A CA 1
ATOM 738 C C . SER A 1 91 ? 1.719 12.344 -2.805 1.00 92.62 91 SER A C 1
ATOM 740 O O . SER A 1 91 ? 2.134 13.041 -1.876 1.00 92.62 91 SER A O 1
ATOM 742 N N . GLY A 1 92 ? 2.491 12.006 -3.843 1.00 91.56 92 GLY A N 1
ATOM 743 C CA . GLY A 1 92 ? 3.912 12.332 -3.958 1.00 91.56 92 GLY A CA 1
ATOM 744 C C . GLY A 1 92 ? 4.834 11.501 -3.057 1.00 91.56 92 GLY A C 1
ATOM 745 O O . GLY A 1 92 ? 6.031 11.781 -3.016 1.00 91.56 92 GLY A O 1
ATOM 746 N N . GLN A 1 93 ? 4.311 10.493 -2.351 1.00 87.62 93 GLN A N 1
ATOM 747 C CA . GLN A 1 93 ? 5.085 9.571 -1.513 1.00 87.62 93 GLN A CA 1
ATOM 748 C C . GLN A 1 93 ? 5.649 8.440 -2.378 1.00 87.62 93 GLN A C 1
ATOM 750 O O . GLN A 1 93 ? 5.164 7.316 -2.351 1.00 87.62 93 GLN A O 1
ATOM 755 N N . ILE A 1 94 ? 6.645 8.763 -3.199 1.00 91.56 94 ILE A N 1
ATOM 756 C CA . ILE A 1 94 ? 7.300 7.812 -4.103 1.00 91.56 94 ILE A CA 1
ATOM 757 C C . ILE A 1 94 ? 8.734 7.553 -3.650 1.00 91.56 94 ILE A C 1
ATOM 759 O O . ILE A 1 94 ? 9.486 8.489 -3.367 1.00 91.56 94 ILE A O 1
ATOM 763 N N . ALA A 1 95 ? 9.138 6.288 -3.639 1.00 89.62 95 ALA A N 1
ATOM 764 C CA . ALA A 1 95 ? 10.536 5.928 -3.450 1.00 89.62 95 ALA A CA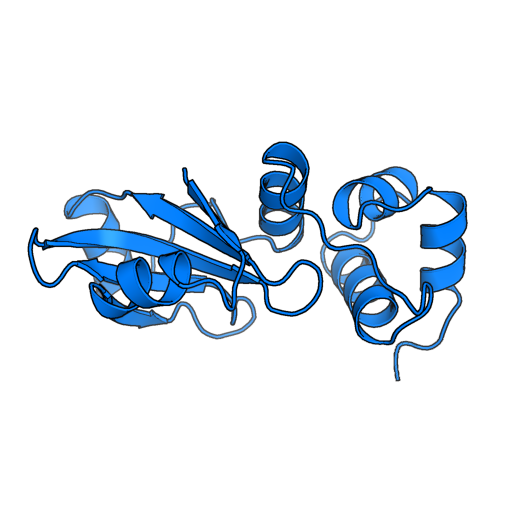 1
ATOM 765 C C . ALA A 1 95 ? 11.338 6.097 -4.748 1.00 89.62 95 ALA A C 1
ATOM 767 O O . ALA A 1 95 ? 10.822 5.947 -5.858 1.00 89.62 95 ALA A O 1
ATOM 768 N N . GLN A 1 96 ? 12.632 6.377 -4.596 1.00 87.38 96 GLN A N 1
ATOM 769 C CA . GLN A 1 96 ? 13.607 6.285 -5.677 1.00 87.38 96 GLN A CA 1
ATOM 770 C C . GLN A 1 96 ? 14.519 5.093 -5.415 1.00 87.38 96 GLN A C 1
ATOM 772 O O . GLN A 1 96 ? 15.231 5.051 -4.412 1.00 87.38 96 GLN A O 1
ATOM 777 N N . PHE A 1 97 ? 14.513 4.134 -6.334 1.00 89.19 97 PHE A N 1
ATOM 778 C CA . PHE A 1 97 ? 15.364 2.959 -6.236 1.00 89.19 97 PHE A CA 1
ATOM 779 C C . PHE A 1 97 ? 16.788 3.267 -6.693 1.00 89.19 97 PHE A C 1
ATOM 781 O O . PHE A 1 97 ? 16.997 3.826 -7.770 1.00 89.19 97 PHE A O 1
ATOM 788 N N . LEU A 1 98 ? 17.774 2.857 -5.888 1.00 90.38 98 LEU A N 1
ATOM 789 C CA . LEU A 1 98 ? 19.188 2.923 -6.271 1.00 90.38 98 LEU A CA 1
ATOM 790 C C . LEU A 1 98 ? 19.512 1.940 -7.401 1.00 90.38 98 LEU A C 1
ATOM 792 O O . LEU A 1 98 ? 20.245 2.285 -8.325 1.00 90.38 98 LEU A O 1
ATOM 796 N N . ASP A 1 99 ? 18.959 0.727 -7.322 1.00 94.31 99 ASP A N 1
ATOM 797 C CA . ASP A 1 99 ? 18.982 -0.237 -8.418 1.00 94.31 99 ASP A CA 1
ATOM 798 C C . ASP A 1 99 ? 17.678 -0.118 -9.224 1.00 94.31 99 ASP A C 1
ATOM 800 O O . ASP A 1 99 ? 16.626 -0.553 -8.746 1.00 94.31 99 ASP A O 1
ATOM 804 N N . PRO A 1 100 ? 17.720 0.444 -10.445 1.00 93.56 100 PRO A N 1
ATOM 805 C CA . PRO A 1 100 ? 16.529 0.619 -11.264 1.00 93.56 100 PRO A CA 1
ATOM 806 C C . PRO A 1 100 ? 15.909 -0.711 -11.719 1.00 93.56 100 PRO A C 1
ATOM 808 O O . PRO A 1 100 ? 14.768 -0.711 -12.163 1.00 93.56 100 PRO A O 1
ATOM 811 N N . ASN A 1 101 ? 16.623 -1.835 -11.630 1.00 95.69 101 ASN A N 1
ATOM 812 C CA . ASN A 1 101 ? 16.142 -3.151 -12.060 1.00 95.69 101 ASN A CA 1
ATOM 813 C C . ASN A 1 101 ? 16.001 -4.127 -10.887 1.00 95.69 101 ASN A C 1
ATOM 815 O O . ASN A 1 101 ? 16.047 -5.343 -11.086 1.00 95.69 101 ASN A O 1
ATOM 819 N N . CYS A 1 102 ? 15.844 -3.603 -9.669 1.00 94.88 102 CYS A N 1
ATOM 820 C CA . CYS A 1 102 ? 15.738 -4.433 -8.482 1.00 94.88 102 CYS A CA 1
ATOM 821 C C . CYS A 1 102 ? 14.553 -5.409 -8.582 1.00 94.88 102 CYS A C 1
ATOM 823 O O . CYS A 1 102 ? 13.541 -5.154 -9.247 1.00 94.88 102 CYS A O 1
ATOM 825 N N . HIS A 1 103 ? 14.658 -6.526 -7.861 1.00 94.62 103 HIS A N 1
ATOM 826 C CA . HIS A 1 103 ? 13.637 -7.572 -7.876 1.00 94.62 103 HIS A CA 1
ATOM 827 C C . HIS A 1 103 ? 12.239 -7.046 -7.518 1.00 94.62 103 HIS A C 1
ATOM 829 O O . HIS A 1 103 ? 11.265 -7.456 -8.138 1.00 94.62 103 HIS A O 1
ATOM 835 N N . ALA A 1 104 ? 12.131 -6.106 -6.574 1.00 94.25 104 ALA A N 1
ATOM 836 C CA . ALA A 1 104 ? 10.848 -5.539 -6.169 1.00 94.25 104 ALA A CA 1
ATOM 837 C C . ALA A 1 104 ? 10.113 -4.839 -7.326 1.00 94.25 104 ALA A C 1
ATOM 839 O O . ALA A 1 104 ? 8.916 -5.061 -7.519 1.00 94.25 104 ALA A O 1
ATOM 840 N N . LEU A 1 105 ? 10.830 -4.056 -8.140 1.00 96.44 105 LEU A N 1
ATOM 841 C CA . LEU A 1 105 ? 10.267 -3.391 -9.316 1.00 96.44 105 LEU A CA 1
ATOM 842 C C . LEU A 1 105 ? 9.884 -4.396 -10.406 1.00 96.44 105 LEU A C 1
ATOM 844 O O . LEU A 1 105 ? 8.788 -4.309 -10.959 1.00 96.44 105 LEU A O 1
ATOM 848 N N . VAL A 1 106 ? 10.752 -5.375 -10.686 1.00 97.56 106 VAL A N 1
ATOM 849 C CA . VAL A 1 106 ? 10.481 -6.431 -11.677 1.00 97.56 106 VAL A CA 1
ATOM 850 C C . VAL A 1 106 ? 9.252 -7.245 -11.270 1.00 97.56 106 VAL A C 1
ATOM 852 O O . VAL A 1 106 ? 8.295 -7.342 -12.037 1.00 97.56 106 VAL A O 1
ATOM 855 N N . ALA A 1 107 ? 9.238 -7.787 -10.052 1.00 95.88 107 ALA A N 1
ATOM 856 C CA . ALA A 1 107 ? 8.132 -8.587 -9.538 1.00 95.88 107 ALA A CA 1
ATOM 857 C C . ALA A 1 107 ? 6.814 -7.804 -9.554 1.00 95.88 107 ALA A C 1
ATOM 859 O O . ALA A 1 107 ? 5.795 -8.334 -9.992 1.00 95.88 107 ALA A O 1
ATOM 860 N N . THR A 1 108 ? 6.836 -6.526 -9.156 1.00 95.94 108 THR A N 1
ATOM 861 C CA . THR A 1 108 ? 5.629 -5.690 -9.162 1.00 95.94 108 THR A CA 1
ATOM 862 C C . THR A 1 108 ? 5.119 -5.421 -10.573 1.00 95.94 108 THR A C 1
ATOM 864 O O . THR A 1 108 ? 3.922 -5.553 -10.809 1.00 95.94 108 THR A O 1
ATOM 867 N N . ALA A 1 109 ? 5.992 -5.106 -11.536 1.00 97.38 109 ALA A N 1
ATOM 868 C CA . ALA A 1 109 ? 5.576 -4.916 -12.927 1.00 97.38 109 ALA A CA 1
ATOM 869 C C . ALA A 1 109 ? 4.887 -6.175 -13.493 1.00 97.38 109 ALA A C 1
ATOM 871 O O . ALA A 1 109 ? 3.822 -6.086 -14.110 1.00 97.38 109 ALA A O 1
ATOM 872 N N . HIS A 1 110 ? 5.450 -7.357 -13.215 1.00 97.12 110 HIS A N 1
ATOM 873 C CA . HIS A 1 110 ? 4.871 -8.641 -13.627 1.00 97.12 110 HIS A CA 1
ATOM 874 C C . HIS A 1 110 ? 3.558 -8.967 -12.906 1.00 97.12 110 HIS A C 1
ATOM 876 O O . HIS A 1 110 ? 2.636 -9.490 -13.533 1.00 97.12 110 HIS A O 1
ATOM 882 N N . ASP A 1 111 ? 3.444 -8.671 -11.609 1.00 94.81 111 ASP A N 1
ATOM 883 C CA . ASP A 1 111 ? 2.200 -8.848 -10.852 1.00 94.81 111 ASP A CA 1
ATOM 884 C C . ASP A 1 111 ? 1.086 -7.940 -11.402 1.00 94.81 111 ASP A C 1
ATOM 886 O O . ASP A 1 111 ? -0.008 -8.432 -11.682 1.00 94.81 111 ASP A O 1
ATOM 890 N N . LEU A 1 112 ? 1.383 -6.663 -11.677 1.00 95.75 112 LEU A N 1
ATOM 891 C CA . LEU A 1 112 ? 0.437 -5.716 -12.280 1.00 95.75 112 LEU A CA 1
ATOM 892 C C . LEU A 1 112 ? -0.082 -6.209 -13.638 1.00 95.75 112 LEU A C 1
ATOM 894 O O . LEU A 1 112 ? -1.287 -6.193 -13.884 1.00 95.75 112 LEU A O 1
ATOM 898 N N . SER A 1 113 ? 0.809 -6.699 -14.505 1.00 96.31 113 SER A N 1
ATOM 899 C CA . SER A 1 113 ? 0.424 -7.262 -15.806 1.00 96.31 113 SER A CA 1
ATOM 900 C C . SER A 1 113 ? -0.395 -8.549 -15.675 1.00 96.31 113 SER A C 1
ATOM 902 O O . SER A 1 113 ? -1.296 -8.799 -16.473 1.00 96.31 113 SER A O 1
ATOM 904 N N . ARG A 1 114 ? -0.136 -9.369 -14.651 1.00 94.25 114 ARG A N 1
ATOM 905 C CA . ARG A 1 114 ? -0.916 -10.586 -14.396 1.00 94.25 114 ARG A CA 1
ATOM 906 C C . ARG A 1 114 ? -2.333 -10.274 -13.920 1.00 94.25 114 ARG A C 1
ATOM 908 O O . ARG A 1 114 ? -3.258 -11.009 -14.256 1.00 94.25 114 ARG A O 1
ATOM 915 N N . GLU A 1 115 ? -2.494 -9.230 -13.112 1.00 92.38 115 GLU A N 1
ATOM 916 C CA . GLU A 1 115 ? -3.793 -8.809 -12.576 1.00 92.38 115 GLU A CA 1
ATOM 917 C C . GLU A 1 115 ? -4.617 -8.029 -13.600 1.00 92.38 115 GLU A C 1
ATOM 919 O O . GLU A 1 115 ? -5.828 -8.236 -13.695 1.00 92.38 115 GLU A O 1
ATOM 924 N N . ARG A 1 116 ? -3.958 -7.212 -14.425 1.00 94.19 116 ARG A N 1
ATOM 925 C CA . ARG A 1 116 ? -4.560 -6.494 -15.551 1.00 94.19 116 ARG A CA 1
ATOM 926 C C . ARG A 1 116 ? -3.763 -6.755 -16.835 1.00 94.19 116 ARG A C 1
ATOM 928 O O . ARG A 1 116 ? -2.852 -5.992 -17.145 1.00 94.19 116 ARG A O 1
ATOM 935 N N . PRO A 1 117 ? -4.101 -7.802 -17.613 1.00 94.69 117 PRO A N 1
ATOM 936 C CA . PRO A 1 117 ? -3.375 -8.156 -18.841 1.00 94.69 117 PRO A CA 1
ATOM 937 C C . PRO A 1 117 ? -3.360 -7.077 -19.930 1.00 94.69 117 PRO A C 1
ATOM 939 O O . PRO A 1 117 ? -2.547 -7.147 -20.847 1.00 94.69 117 PRO A O 1
ATOM 942 N N . ASP A 1 118 ? -4.265 -6.103 -19.852 1.00 96.06 118 ASP A N 1
ATOM 943 C CA . ASP A 1 118 ? -4.374 -4.957 -20.753 1.00 96.06 118 ASP A CA 1
ATOM 944 C C . ASP A 1 118 ? -3.595 -3.718 -20.275 1.00 96.06 118 ASP A C 1
ATOM 946 O O . ASP A 1 118 ? -3.584 -2.709 -20.982 1.00 96.06 118 ASP A O 1
ATOM 950 N N . ILE A 1 119 ? -2.945 -3.772 -19.103 1.00 97.50 119 ILE A N 1
ATOM 951 C CA . ILE A 1 119 ? -2.178 -2.644 -18.567 1.00 97.50 119 ILE A CA 1
ATOM 952 C C . ILE A 1 119 ? -1.025 -2.272 -19.504 1.00 97.50 119 ILE A C 1
ATOM 954 O O . ILE A 1 119 ? -0.237 -3.110 -19.952 1.00 97.50 119 ILE A O 1
ATOM 958 N N . THR A 1 120 ? -0.919 -0.983 -19.801 1.00 98.19 120 THR A N 1
ATOM 959 C CA . THR A 1 120 ? 0.121 -0.458 -20.692 1.00 98.19 120 THR A CA 1
ATOM 960 C C . THR A 1 120 ? 1.440 -0.215 -19.955 1.00 98.19 120 THR A C 1
ATOM 962 O O . THR A 1 120 ? 1.474 -0.032 -18.737 1.00 98.19 120 THR A O 1
ATOM 965 N N . PHE A 1 121 ? 2.556 -0.143 -20.691 1.00 98.31 121 PHE A N 1
ATOM 966 C CA . PHE A 1 121 ? 3.841 0.261 -20.102 1.00 98.31 121 PHE A CA 1
ATOM 967 C C . PHE A 1 121 ? 3.817 1.699 -19.574 1.00 98.31 121 PHE A C 1
ATOM 969 O O . PHE A 1 121 ? 4.518 1.999 -18.610 1.00 98.31 121 PHE A O 1
ATOM 976 N N . ASP A 1 122 ? 2.999 2.573 -20.164 1.00 98.31 122 ASP A N 1
ATOM 977 C CA . ASP A 1 122 ? 2.755 3.918 -19.649 1.00 98.31 122 ASP A CA 1
ATOM 978 C C . ASP A 1 122 ? 2.082 3.885 -18.274 1.00 98.31 122 ASP A C 1
ATOM 980 O O . ASP A 1 122 ? 2.526 4.577 -17.358 1.00 98.31 122 ASP A O 1
ATOM 984 N N . GLU A 1 123 ? 1.061 3.044 -18.096 1.00 98.06 123 GLU A N 1
ATOM 985 C CA . GLU A 1 123 ? 0.411 2.854 -16.797 1.00 98.06 123 GLU A CA 1
ATOM 986 C C . GLU A 1 123 ? 1.358 2.231 -15.768 1.00 98.06 123 GLU A C 1
ATOM 988 O O . GLU A 1 123 ? 1.451 2.749 -14.658 1.00 98.06 123 GLU A O 1
ATOM 993 N N . ILE A 1 124 ? 2.100 1.172 -16.120 1.00 97.81 124 ILE A N 1
ATOM 994 C CA . ILE A 1 124 ? 3.094 0.569 -15.212 1.00 97.81 124 ILE A CA 1
ATOM 995 C C . ILE A 1 124 ? 4.143 1.612 -14.810 1.00 97.81 124 ILE A C 1
ATOM 997 O O . ILE A 1 124 ? 4.448 1.761 -13.628 1.00 97.81 124 ILE A O 1
ATOM 1001 N N . GLY A 1 125 ? 4.673 2.361 -15.781 1.00 96.56 125 GLY A N 1
ATOM 1002 C CA . GLY A 1 125 ? 5.654 3.409 -15.526 1.00 96.56 125 GLY A CA 1
ATOM 1003 C C . GLY A 1 125 ? 5.109 4.486 -14.593 1.00 96.56 125 GLY A C 1
ATOM 1004 O O . GLY A 1 125 ? 5.757 4.843 -13.610 1.00 96.56 125 GLY A O 1
ATOM 1005 N N . TYR A 1 126 ? 3.881 4.945 -14.839 1.00 96.75 126 TYR A N 1
ATOM 1006 C CA . TYR A 1 126 ? 3.214 5.918 -13.981 1.00 96.75 126 TYR A CA 1
ATOM 1007 C C . TYR A 1 126 ? 3.078 5.425 -12.534 1.00 96.75 126 TYR A C 1
ATOM 1009 O O . TYR A 1 126 ? 3.424 6.171 -11.616 1.00 96.75 126 TYR A O 1
ATOM 1017 N N . LEU A 1 127 ? 2.613 4.186 -12.340 1.00 96.44 127 LEU A N 1
ATOM 1018 C CA . LEU A 1 127 ? 2.397 3.584 -11.021 1.00 96.44 127 LEU A CA 1
ATOM 1019 C C . LEU A 1 127 ? 3.702 3.385 -10.249 1.00 96.44 127 LEU A C 1
ATOM 1021 O O . LEU A 1 127 ? 3.744 3.674 -9.063 1.00 96.44 127 LEU A O 1
ATOM 1025 N N . LEU A 1 128 ? 4.767 2.942 -10.922 1.00 95.75 128 LEU A N 1
ATOM 1026 C CA . LEU A 1 128 ? 6.075 2.702 -10.300 1.00 95.75 128 LEU A CA 1
ATOM 1027 C C . LEU A 1 128 ? 6.963 3.956 -10.238 1.00 95.75 128 LEU A C 1
ATOM 1029 O O . LEU A 1 128 ? 8.087 3.902 -9.745 1.00 95.75 128 LEU A O 1
ATOM 1033 N N . GLY A 1 129 ? 6.496 5.090 -10.767 1.00 93.94 129 GLY A N 1
ATOM 1034 C CA . GLY A 1 129 ? 7.262 6.333 -10.807 1.00 93.94 129 GLY A CA 1
ATOM 1035 C C . GLY A 1 129 ? 8.463 6.319 -11.761 1.00 93.94 129 GLY A C 1
ATOM 1036 O O . GLY A 1 129 ? 9.399 7.093 -11.561 1.00 93.94 129 GLY A O 1
ATOM 1037 N N . ILE A 1 130 ? 8.427 5.492 -12.807 1.00 95.19 130 ILE A N 1
ATOM 1038 C CA . ILE A 1 130 ? 9.481 5.333 -13.822 1.00 95.19 130 ILE A CA 1
ATOM 1039 C C . ILE A 1 130 ? 8.975 5.699 -15.227 1.00 95.19 130 ILE A C 1
ATOM 1041 O O . ILE A 1 130 ? 7.781 5.879 -15.462 1.00 95.19 130 ILE A O 1
ATOM 1045 N N . ILE A 1 131 ? 9.883 5.822 -16.196 1.00 96.00 131 ILE A N 1
ATOM 1046 C CA . ILE A 1 131 ? 9.499 6.093 -17.591 1.00 96.00 131 ILE A CA 1
ATOM 1047 C C . ILE A 1 131 ? 8.976 4.822 -18.294 1.00 96.00 131 ILE A C 1
ATOM 1049 O O . ILE A 1 131 ? 9.432 3.722 -17.968 1.00 96.00 131 ILE A O 1
ATOM 1053 N N . PRO A 1 132 ? 8.096 4.933 -19.310 1.00 97.69 132 PRO A N 1
ATOM 1054 C CA . PRO A 1 132 ? 7.493 3.764 -19.969 1.00 97.69 132 PRO A CA 1
ATOM 1055 C C . PRO A 1 132 ? 8.511 2.798 -20.594 1.00 97.69 132 PRO A C 1
ATOM 1057 O O . PRO A 1 132 ? 8.349 1.581 -20.536 1.00 97.69 132 PRO A O 1
ATOM 1060 N N . SER A 1 133 ? 9.611 3.317 -21.152 1.00 97.94 133 SER A N 1
ATOM 1061 C CA . SER A 1 133 ? 10.683 2.477 -21.705 1.00 97.94 133 SER A CA 1
ATOM 1062 C C . SER A 1 133 ? 11.399 1.650 -20.636 1.00 97.94 133 SER A C 1
ATOM 1064 O O . SER A 1 133 ? 11.874 0.554 -20.924 1.00 97.94 133 SER A O 1
ATOM 1066 N N . HIS A 1 134 ? 11.457 2.139 -19.397 1.00 97.56 134 HIS A N 1
ATOM 1067 C CA . HIS A 1 134 ? 12.011 1.387 -18.277 1.00 97.56 134 HIS A CA 1
ATOM 1068 C C . HIS A 1 134 ? 11.032 0.312 -17.801 1.00 97.56 134 HIS A C 1
ATOM 1070 O O . HIS A 1 134 ? 11.455 -0.818 -17.586 1.00 97.56 134 HIS A O 1
ATOM 1076 N N . ALA A 1 135 ? 9.727 0.596 -17.766 1.00 97.75 135 ALA A N 1
ATOM 1077 C CA . ALA A 1 135 ? 8.713 -0.429 -17.507 1.00 97.75 135 ALA A CA 1
ATOM 1078 C C . ALA A 1 135 ? 8.792 -1.594 -18.515 1.00 97.75 135 ALA A C 1
ATOM 1080 O O . ALA A 1 135 ? 8.757 -2.758 -18.116 1.00 97.75 135 ALA A O 1
ATOM 1081 N N . ALA A 1 136 ? 8.993 -1.302 -19.805 1.00 97.69 136 ALA A N 1
ATOM 1082 C CA . ALA A 1 136 ? 9.216 -2.333 -20.822 1.00 97.69 136 ALA A CA 1
ATOM 1083 C C . ALA A 1 136 ? 10.477 -3.177 -20.543 1.00 97.69 136 ALA A C 1
ATOM 1085 O O . ALA A 1 136 ? 10.448 -4.397 -20.702 1.00 97.69 136 ALA A O 1
ATOM 1086 N N . THR A 1 137 ? 11.565 -2.549 -20.082 1.00 97.94 137 THR A N 1
ATOM 1087 C CA . THR A 1 137 ? 12.782 -3.259 -19.652 1.00 97.94 137 THR A CA 1
ATOM 1088 C C . THR A 1 137 ? 12.501 -4.193 -18.478 1.00 97.94 137 THR A C 1
ATOM 1090 O O . THR A 1 137 ? 12.898 -5.353 -18.542 1.00 97.94 137 THR A O 1
ATOM 1093 N N . LEU A 1 138 ? 11.786 -3.738 -17.441 1.00 97.69 138 LEU A N 1
ATOM 1094 C CA . LEU A 1 138 ? 11.430 -4.579 -16.289 1.00 97.69 138 LEU A CA 1
ATOM 1095 C C . LEU A 1 138 ? 10.633 -5.819 -16.716 1.00 97.69 138 LEU A C 1
ATOM 1097 O O . LEU A 1 138 ? 10.921 -6.924 -16.265 1.00 97.69 138 LEU A O 1
ATOM 1101 N N . MET A 1 139 ? 9.684 -5.653 -17.641 1.00 97.19 139 MET A N 1
ATOM 1102 C CA . MET A 1 139 ? 8.857 -6.748 -18.162 1.00 97.19 139 MET A CA 1
ATOM 1103 C C . MET A 1 139 ? 9.641 -7.775 -18.995 1.00 97.19 139 MET A C 1
ATOM 1105 O O . MET A 1 139 ? 9.194 -8.912 -19.139 1.00 97.19 139 MET A O 1
ATOM 1109 N N . ALA A 1 140 ? 10.810 -7.407 -19.528 1.00 97.12 140 ALA A N 1
ATOM 1110 C CA . ALA A 1 140 ? 11.703 -8.324 -20.236 1.00 97.12 140 ALA A CA 1
ATOM 1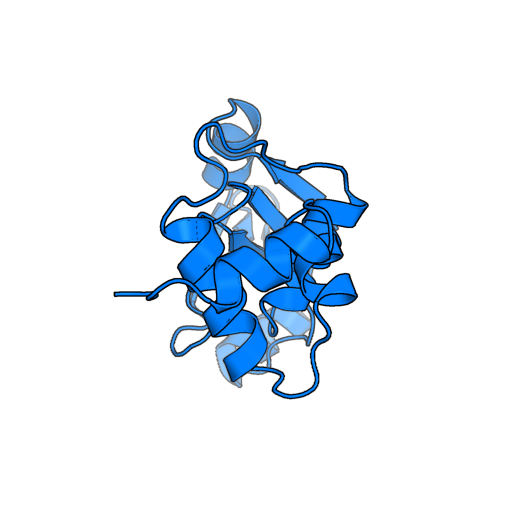111 C C . ALA A 1 140 ? 12.633 -9.118 -19.297 1.00 97.12 140 ALA A C 1
ATOM 1113 O O . ALA A 1 140 ? 13.260 -10.086 -19.733 1.00 97.12 140 ALA A O 1
ATOM 1114 N N . LEU A 1 141 ? 12.744 -8.717 -18.025 1.00 96.25 141 LEU A N 1
ATOM 1115 C CA . LEU A 1 141 ? 13.547 -9.407 -17.018 1.00 96.25 141 LEU A CA 1
ATOM 1116 C C . LEU A 1 141 ? 12.769 -10.572 -16.397 1.00 96.25 141 LEU A C 1
ATOM 1118 O O . LEU A 1 141 ? 11.539 -10.556 -16.317 1.00 96.25 141 LEU A O 1
ATOM 1122 N N . ASN A 1 142 ? 13.505 -11.590 -15.943 1.00 89.06 142 ASN A N 1
ATOM 1123 C CA . ASN A 1 142 ? 12.922 -12.722 -15.232 1.00 89.06 142 ASN A CA 1
ATOM 1124 C C . ASN A 1 142 ? 12.523 -12.290 -13.807 1.00 89.06 142 ASN A C 1
ATOM 1126 O O . ASN A 1 142 ? 13.384 -11.788 -13.081 1.00 89.06 142 ASN A O 1
ATOM 1130 N N . PRO A 1 143 ? 11.260 -12.491 -13.388 1.00 86.00 143 PRO A N 1
ATOM 1131 C CA . PRO A 1 143 ? 10.841 -12.196 -12.024 1.00 86.00 143 PRO A CA 1
ATOM 1132 C C . PRO A 1 143 ? 11.354 -13.203 -10.976 1.00 86.00 143 PRO A C 1
ATOM 1134 O O . PRO A 1 143 ? 11.089 -12.974 -9.800 1.00 86.00 143 PRO A O 1
ATOM 1137 N N . TRP A 1 144 ? 12.070 -14.277 -11.360 1.00 76.25 144 TRP A N 1
ATOM 1138 C CA . TRP A 1 144 ? 12.540 -15.359 -10.471 1.00 76.25 144 TRP A CA 1
ATOM 1139 C C . TRP A 1 144 ? 14.035 -15.668 -10.583 1.00 76.25 144 TRP A C 1
ATOM 1141 O O . TRP A 1 144 ? 14.497 -15.966 -11.710 1.00 76.25 144 TRP A O 1
#

pLDDT: mean 95.02, std 3.44, range [76.25, 98.62]